Protein AF-A0A2G6DLA8-F1 (afdb_monomer_lite)

pLDDT: mean 74.91, std 15.13, range [41.97, 93.38]

Sequence (178 aa):
MWIAAFGLPVFVTPYGNIMGYWVFVTGWMGLVIFQFAWYANLMMLMGVLTMYTRPIFSAIISGLGMLVATQAFWFDMIPGSHFSTPVQGQEIGFWCWYASILLLGFGVFYGADETTPQQEKIAKETIQSKLAKTPPAVELPSTETIRAKHALDGDNVCFFTGCKTAANAKVVSDSDSA

Structure (mmCIF, N/CA/C/O backbone):
data_AF-A0A2G6DLA8-F1
#
_entry.id   AF-A0A2G6DLA8-F1
#
loop_
_atom_site.group_PDB
_atom_site.id
_atom_site.type_symbol
_atom_site.label_atom_id
_atom_site.label_alt_id
_atom_site.label_comp_id
_atom_site.label_asym_id
_atom_site.label_entity_id
_atom_site.label_seq_id
_atom_site.pdbx_PDB_ins_code
_atom_site.Cartn_x
_atom_site.Cartn_y
_atom_site.Cartn_z
_atom_site.occupancy
_atom_site.B_iso_or_equiv
_atom_site.auth_seq_id
_atom_site.auth_comp_id
_atom_site.auth_asym_id
_atom_site.auth_atom_id
_atom_site.pdbx_PDB_model_num
ATOM 1 N N . MET A 1 1 ? -10.282 -3.414 -11.750 1.00 58.75 1 MET A N 1
ATOM 2 C CA . MET A 1 1 ? -9.126 -2.559 -12.103 1.00 58.75 1 MET A CA 1
ATOM 3 C C . MET A 1 1 ? -7.780 -3.253 -11.858 1.00 58.75 1 MET A C 1
ATOM 5 O O . MET A 1 1 ? -6.970 -3.258 -12.770 1.00 58.75 1 MET A O 1
ATOM 9 N N . TRP A 1 2 ? -7.561 -3.923 -10.715 1.00 63.25 2 TRP A N 1
ATOM 10 C CA . TRP A 1 2 ? -6.317 -4.677 -10.431 1.00 63.25 2 TRP A CA 1
ATOM 11 C C . TRP A 1 2 ? -5.924 -5.701 -11.503 1.00 63.25 2 TRP A C 1
ATOM 13 O O . TRP A 1 2 ? -4.770 -5.765 -11.899 1.00 63.25 2 TRP A O 1
ATOM 23 N N . ILE A 1 3 ? -6.891 -6.462 -12.020 1.00 69.12 3 ILE A N 1
ATOM 24 C CA . ILE A 1 3 ? -6.622 -7.509 -13.019 1.00 69.12 3 ILE A CA 1
ATOM 25 C C . ILE A 1 3 ? -6.095 -6.913 -14.334 1.00 69.12 3 ILE A C 1
ATOM 27 O O . ILE A 1 3 ? -5.210 -7.486 -14.961 1.00 69.12 3 ILE A O 1
ATOM 31 N N . ALA A 1 4 ? -6.586 -5.730 -14.719 1.00 68.25 4 ALA A N 1
ATOM 32 C CA . ALA A 1 4 ? -6.092 -5.020 -15.896 1.00 68.25 4 ALA A CA 1
ATOM 33 C C . ALA A 1 4 ? -4.665 -4.494 -15.682 1.00 68.25 4 ALA A C 1
ATOM 35 O O . ALA A 1 4 ? -3.867 -4.504 -16.613 1.00 68.25 4 ALA A O 1
ATOM 36 N N . ALA A 1 5 ? -4.313 -4.109 -14.449 1.00 68.50 5 ALA A N 1
ATOM 37 C CA . ALA A 1 5 ? -2.967 -3.649 -14.120 1.00 68.50 5 ALA A CA 1
ATOM 38 C C . ALA A 1 5 ? -1.901 -4.747 -14.300 1.00 68.50 5 ALA A C 1
ATOM 40 O O . ALA A 1 5 ? -0.753 -4.419 -14.573 1.00 68.50 5 ALA A O 1
ATOM 41 N N . PHE A 1 6 ? -2.258 -6.038 -14.228 1.00 78.12 6 PHE A N 1
ATOM 42 C CA . PHE A 1 6 ? -1.297 -7.130 -14.446 1.00 78.12 6 PHE A CA 1
ATOM 43 C C . PHE A 1 6 ? -0.791 -7.232 -15.884 1.00 78.12 6 PHE A C 1
ATOM 45 O O . PHE A 1 6 ? 0.360 -7.613 -16.094 1.00 78.12 6 PHE A O 1
ATOM 52 N N . GLY A 1 7 ? -1.649 -6.908 -16.852 1.00 81.88 7 GLY A N 1
ATOM 53 C CA . GLY A 1 7 ? -1.324 -6.975 -18.277 1.00 81.88 7 GLY A CA 1
ATOM 54 C C . GLY A 1 7 ? -0.703 -5.695 -18.831 1.00 81.88 7 GLY A C 1
ATOM 55 O O . GLY A 1 7 ? -0.309 -5.675 -19.993 1.00 81.88 7 GLY A O 1
ATOM 56 N N . LEU A 1 8 ? -0.636 -4.629 -18.030 1.00 86.00 8 LEU A N 1
ATOM 57 C CA . LEU A 1 8 ? -0.124 -3.334 -18.458 1.00 86.00 8 LEU A CA 1
ATOM 58 C C . LEU A 1 8 ? 1.329 -3.145 -18.001 1.00 86.00 8 LEU A C 1
ATOM 60 O O . LEU A 1 8 ? 1.701 -3.607 -16.916 1.00 86.00 8 LEU A O 1
ATOM 64 N N . PRO A 1 9 ? 2.161 -2.460 -18.803 1.00 86.12 9 PRO A N 1
ATOM 65 C CA . PRO A 1 9 ? 3.496 -2.078 -18.375 1.00 86.12 9 PRO A CA 1
ATOM 66 C C . PRO A 1 9 ? 3.403 -1.099 -17.198 1.00 86.12 9 PRO A C 1
ATOM 68 O O . PRO A 1 9 ? 2.491 -0.271 -17.123 1.00 86.12 9 PRO A O 1
ATOM 71 N N . VAL A 1 10 ? 4.341 -1.220 -16.262 1.00 85.56 10 VAL A N 1
ATOM 72 C CA . VAL A 1 10 ? 4.430 -0.379 -15.059 1.00 85.56 10 VAL A CA 1
ATOM 73 C C . VAL A 1 10 ? 5.663 0.508 -15.079 1.00 85.56 10 VAL A C 1
ATOM 75 O O . VAL A 1 10 ? 5.569 1.677 -14.712 1.00 85.56 10 VAL A O 1
ATOM 78 N N . PHE A 1 11 ? 6.792 -0.018 -15.549 1.00 84.19 11 PHE A N 1
ATOM 79 C CA . PHE A 1 11 ? 8.022 0.750 -15.692 1.00 84.19 11 PHE A CA 1
ATOM 80 C C . PHE A 1 11 ? 8.618 0.535 -17.074 1.00 84.19 11 PHE A C 1
ATOM 82 O O . PHE A 1 11 ? 8.708 -0.604 -17.549 1.00 84.19 11 PHE A O 1
ATOM 89 N N . VAL A 1 12 ? 9.066 1.632 -17.682 1.00 83.25 12 VAL A N 1
ATOM 90 C CA . VAL A 1 12 ? 9.932 1.579 -18.860 1.00 83.25 12 VAL A CA 1
ATOM 91 C C . VAL A 1 12 ? 11.369 1.552 -18.383 1.00 83.25 12 VAL A C 1
ATOM 93 O O . VAL A 1 12 ? 11.811 2.417 -17.620 1.00 83.25 12 VAL A O 1
ATOM 96 N N . THR A 1 13 ? 12.096 0.540 -18.837 1.00 84.12 13 THR A N 1
ATOM 97 C CA . THR A 1 13 ? 13.532 0.428 -18.614 1.00 84.12 13 THR A CA 1
ATOM 98 C C . THR A 1 13 ? 14.239 0.291 -19.958 1.00 84.12 13 THR A C 1
ATOM 100 O O . THR A 1 13 ? 13.645 -0.227 -20.908 1.00 84.12 13 THR A O 1
ATOM 103 N N . PRO A 1 14 ? 15.522 0.680 -20.058 1.00 82.19 14 PRO A N 1
ATOM 104 C CA . PRO A 1 14 ? 16.284 0.525 -21.298 1.00 82.19 14 PRO A CA 1
ATOM 105 C C . PRO A 1 14 ? 16.446 -0.941 -21.742 1.00 82.19 14 PRO A C 1
ATOM 107 O O . PRO A 1 14 ? 16.793 -1.192 -22.891 1.00 82.19 14 PRO A O 1
ATOM 110 N N . TYR A 1 15 ? 16.183 -1.908 -20.855 1.00 82.62 15 TYR A N 1
ATOM 111 C CA . TYR A 1 15 ? 16.294 -3.345 -21.126 1.00 82.62 15 TYR A CA 1
ATOM 112 C C . TYR A 1 15 ? 14.952 -4.013 -21.463 1.00 82.62 15 TYR A C 1
ATOM 114 O O . TYR A 1 15 ? 14.924 -5.195 -21.801 1.00 82.62 15 TYR A O 1
ATOM 122 N N . GLY A 1 16 ? 13.840 -3.277 -21.370 1.00 82.81 16 GLY A N 1
ATOM 123 C CA . GLY A 1 16 ? 12.500 -3.785 -21.645 1.00 82.81 16 GLY A CA 1
ATOM 124 C C . GLY A 1 16 ? 11.435 -3.241 -20.695 1.00 82.81 16 GLY A C 1
ATOM 125 O O . GLY A 1 16 ? 11.719 -2.579 -19.695 1.00 82.81 16 GLY A O 1
ATOM 126 N N . ASN A 1 17 ? 10.179 -3.542 -21.007 1.00 85.62 17 ASN A N 1
ATOM 127 C CA . ASN A 1 17 ? 9.048 -3.113 -20.193 1.00 85.62 17 ASN A CA 1
ATOM 128 C C . ASN A 1 17 ? 8.810 -4.098 -19.048 1.00 85.62 17 ASN A C 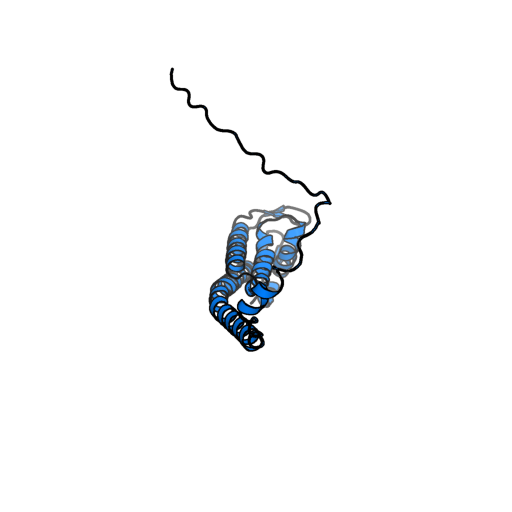1
ATOM 130 O O . ASN A 1 17 ? 8.640 -5.297 -19.273 1.00 85.62 17 ASN A O 1
ATOM 134 N N . ILE A 1 18 ? 8.746 -3.581 -17.821 1.00 83.69 18 ILE A N 1
ATOM 135 C CA . ILE A 1 18 ? 8.359 -4.371 -16.652 1.00 83.69 18 ILE A CA 1
ATOM 136 C C . ILE A 1 18 ? 6.835 -4.370 -16.569 1.00 83.69 18 ILE A C 1
ATOM 138 O O . ILE A 1 18 ? 6.205 -3.319 -16.448 1.00 83.69 18 ILE A O 1
ATOM 142 N N . MET A 1 19 ? 6.243 -5.558 -16.634 1.00 86.62 19 MET A N 1
ATOM 143 C CA . MET A 1 19 ? 4.795 -5.758 -16.570 1.00 86.62 19 MET A CA 1
ATOM 144 C C . MET A 1 19 ? 4.266 -5.667 -15.134 1.00 86.62 19 MET A C 1
ATOM 146 O O . MET A 1 19 ? 4.976 -5.967 -14.171 1.00 86.62 19 MET A O 1
ATOM 150 N N . GLY A 1 20 ? 2.990 -5.319 -14.972 1.00 81.69 20 GLY A N 1
ATOM 151 C CA . GLY A 1 20 ? 2.413 -5.070 -13.650 1.00 81.69 20 GLY A CA 1
ATOM 152 C C . GLY A 1 20 ? 2.222 -6.273 -12.743 1.00 81.69 20 GLY A C 1
ATOM 153 O O . GLY A 1 20 ? 2.149 -6.096 -11.527 1.00 81.69 20 GLY A O 1
ATOM 154 N N . TYR A 1 21 ? 2.257 -7.501 -13.269 1.00 84.12 21 TYR A N 1
ATOM 155 C CA . TYR A 1 21 ? 2.351 -8.684 -12.407 1.00 84.12 21 TYR A CA 1
ATOM 156 C C . TYR A 1 21 ? 3.599 -8.640 -11.512 1.00 84.12 21 TYR A C 1
ATOM 158 O O . TYR A 1 21 ? 3.571 -9.146 -10.392 1.00 84.12 21 TYR A O 1
ATOM 166 N N . TRP A 1 22 ? 4.680 -8.002 -11.971 1.00 82.62 22 TRP A N 1
ATOM 167 C CA . TRP A 1 22 ? 5.920 -7.902 -11.214 1.00 82.62 22 TRP A CA 1
ATOM 168 C C . TRP A 1 22 ? 5.736 -7.040 -9.966 1.00 82.62 22 TRP A C 1
ATOM 170 O O . TRP A 1 22 ? 6.079 -7.472 -8.874 1.00 82.62 22 TRP A O 1
ATOM 180 N N . VAL A 1 23 ? 5.084 -5.885 -10.117 1.00 78.50 23 VAL A N 1
ATOM 181 C CA . VAL A 1 23 ? 4.752 -4.944 -9.030 1.00 78.50 23 VAL A CA 1
ATOM 182 C C . VAL A 1 23 ? 3.836 -5.573 -7.988 1.00 78.50 23 VAL A C 1
ATOM 184 O O . VAL A 1 23 ? 3.957 -5.298 -6.797 1.00 78.50 23 VAL A O 1
ATOM 187 N N . PHE A 1 24 ? 2.952 -6.475 -8.404 1.00 81.25 24 PHE A N 1
ATOM 188 C CA . PHE A 1 24 ? 2.162 -7.255 -7.461 1.00 81.25 24 PHE A CA 1
ATOM 189 C C . PHE A 1 24 ? 3.025 -8.225 -6.662 1.00 81.25 24 PHE A C 1
ATOM 191 O O . PHE A 1 24 ? 2.972 -8.206 -5.436 1.00 81.25 24 PHE A O 1
ATOM 198 N N . VAL A 1 25 ? 3.854 -9.031 -7.332 1.00 82.94 25 VAL A N 1
ATOM 199 C CA . VAL A 1 25 ? 4.742 -9.987 -6.655 1.00 82.94 25 VAL A CA 1
ATOM 200 C C . VAL A 1 25 ? 5.703 -9.261 -5.712 1.00 82.94 25 VAL A C 1
ATOM 202 O O . VAL A 1 25 ? 5.822 -9.651 -4.551 1.00 82.94 25 VAL A O 1
ATOM 205 N N . THR A 1 26 ? 6.331 -8.166 -6.149 1.00 80.69 26 THR A N 1
ATOM 206 C CA . THR A 1 26 ? 7.216 -7.362 -5.293 1.00 80.69 26 THR A CA 1
ATOM 207 C C . THR A 1 26 ? 6.478 -6.636 -4.188 1.00 80.69 26 THR A C 1
ATOM 209 O O . THR A 1 26 ? 7.015 -6.473 -3.099 1.00 80.69 26 THR A O 1
ATOM 212 N N . GLY A 1 27 ? 5.219 -6.292 -4.427 1.00 80.62 27 GLY A N 1
ATOM 213 C CA . GLY A 1 27 ? 4.303 -5.789 -3.424 1.00 80.62 27 GLY A CA 1
ATOM 214 C C . GLY A 1 27 ? 4.106 -6.719 -2.233 1.00 80.62 27 GLY A C 1
ATOM 215 O O . GLY A 1 27 ? 4.011 -6.243 -1.107 1.00 80.62 27 GLY A O 1
ATOM 216 N N . TRP A 1 28 ? 4.082 -8.031 -2.456 1.00 83.06 28 TRP A N 1
ATOM 217 C CA . TRP A 1 28 ? 4.013 -9.022 -1.377 1.00 83.06 28 TRP A CA 1
ATOM 218 C C . TRP A 1 28 ? 5.398 -9.395 -0.843 1.00 83.06 28 TRP A C 1
ATOM 220 O O . TRP A 1 28 ? 5.568 -9.612 0.355 1.00 83.06 28 TRP A O 1
ATOM 230 N N . MET A 1 29 ? 6.410 -9.399 -1.714 1.00 79.50 29 MET A N 1
ATOM 231 C CA . MET A 1 29 ? 7.805 -9.651 -1.341 1.00 79.50 29 MET A CA 1
ATOM 232 C C . MET A 1 29 ? 8.469 -8.477 -0.616 1.00 79.50 29 MET A C 1
ATOM 234 O O . MET A 1 29 ? 9.571 -8.649 -0.104 1.00 79.50 29 MET A O 1
ATOM 238 N N . GLY A 1 30 ? 7.820 -7.312 -0.524 1.00 72.88 30 GLY A N 1
ATOM 239 C CA . GLY A 1 30 ? 8.303 -6.128 0.193 1.00 72.88 30 GLY A CA 1
ATOM 240 C C . GLY A 1 30 ? 8.792 -6.424 1.610 1.00 72.88 30 GLY A C 1
ATOM 241 O O . GLY A 1 30 ? 9.803 -5.874 2.043 1.00 72.88 30 GLY A O 1
ATOM 242 N N . LEU A 1 31 ? 8.130 -7.374 2.278 1.00 73.69 31 LEU A N 1
ATOM 243 C CA . LEU A 1 31 ? 8.501 -7.866 3.604 1.00 73.69 31 LEU A CA 1
ATOM 244 C C . LEU A 1 31 ? 9.844 -8.611 3.628 1.00 73.69 31 LEU A C 1
ATOM 246 O O . LEU A 1 31 ? 10.546 -8.579 4.631 1.00 73.69 31 LEU A O 1
ATOM 250 N N . VAL A 1 32 ? 10.211 -9.265 2.528 1.00 77.69 32 VAL A N 1
ATOM 251 C CA . VAL A 1 32 ? 11.458 -10.030 2.389 1.00 77.69 32 VAL A CA 1
ATOM 252 C C . VAL A 1 32 ? 12.620 -9.124 1.982 1.00 77.69 32 VAL A C 1
ATOM 254 O O . VAL A 1 32 ? 13.739 -9.306 2.449 1.00 77.69 32 VAL A O 1
ATOM 257 N N . ILE A 1 33 ? 12.361 -8.140 1.116 1.00 74.88 33 ILE A N 1
ATOM 258 C CA . ILE A 1 33 ? 13.397 -7.256 0.553 1.00 74.88 33 ILE A CA 1
ATOM 259 C C . ILE A 1 33 ? 13.594 -5.954 1.346 1.00 74.88 33 ILE A C 1
ATOM 261 O O . ILE A 1 33 ? 14.366 -5.100 0.921 1.00 74.88 33 ILE A O 1
ATOM 265 N N . PHE A 1 34 ? 12.882 -5.786 2.467 1.00 73.44 34 PHE A N 1
ATOM 266 C CA . PHE A 1 34 ? 12.912 -4.606 3.345 1.00 73.44 34 PHE A CA 1
ATOM 267 C C . PHE A 1 34 ? 12.740 -3.258 2.625 1.00 73.44 34 PHE A C 1
ATOM 269 O O . PHE A 1 34 ? 13.196 -2.219 3.104 1.00 73.44 34 PHE A O 1
ATOM 276 N N . GLN A 1 35 ? 12.058 -3.247 1.480 1.00 77.12 35 GLN A N 1
ATOM 277 C CA . GLN A 1 35 ? 11.838 -2.022 0.721 1.00 77.12 35 GLN A CA 1
ATOM 278 C C . GLN A 1 35 ? 10.530 -1.354 1.139 1.00 77.12 35 GLN A C 1
ATOM 280 O O . GLN A 1 35 ? 9.448 -1.927 0.997 1.00 77.12 35 GLN A O 1
ATOM 285 N N . PHE A 1 36 ? 10.644 -0.110 1.610 1.00 73.75 36 PHE A N 1
ATOM 286 C CA . PHE A 1 36 ? 9.567 0.551 2.339 1.00 73.75 36 PHE A CA 1
ATOM 287 C C . PHE A 1 36 ? 8.276 0.730 1.540 1.00 73.75 36 PHE A C 1
ATOM 289 O O . PHE A 1 36 ? 7.212 0.415 2.060 1.00 73.75 36 PHE A O 1
ATOM 296 N N . ALA A 1 37 ? 8.342 1.161 0.280 1.00 77.00 37 ALA A N 1
ATOM 297 C CA . ALA A 1 37 ? 7.136 1.465 -0.496 1.00 77.00 37 ALA A CA 1
ATOM 298 C C . ALA A 1 37 ? 6.213 0.254 -0.718 1.00 77.00 37 ALA A C 1
ATOM 300 O O . ALA A 1 37 ? 4.999 0.404 -0.848 1.00 77.00 37 ALA A O 1
ATOM 301 N N . TRP A 1 38 ? 6.768 -0.959 -0.719 1.00 81.00 38 TRP A N 1
ATOM 302 C CA . TRP A 1 38 ? 5.993 -2.183 -0.914 1.00 81.00 38 TRP A CA 1
ATOM 303 C C . TRP A 1 38 ? 5.203 -2.587 0.336 1.00 81.00 38 TRP A C 1
ATOM 305 O O . TRP A 1 38 ? 4.219 -3.317 0.222 1.00 81.00 38 TRP A O 1
ATOM 315 N N . TYR A 1 39 ? 5.548 -2.052 1.518 1.00 85.75 39 TYR A N 1
ATOM 316 C CA . TYR A 1 39 ? 4.743 -2.249 2.728 1.00 85.75 39 TYR A CA 1
ATOM 317 C C . TYR A 1 39 ? 3.348 -1.640 2.622 1.00 85.75 39 TYR A C 1
ATOM 319 O O . TYR A 1 39 ? 2.469 -2.047 3.380 1.00 85.75 39 TYR A O 1
ATOM 327 N N . ALA A 1 40 ? 3.115 -0.727 1.672 1.00 87.81 40 ALA A N 1
ATOM 328 C CA . ALA A 1 40 ? 1.797 -0.161 1.422 1.00 87.81 40 ALA A CA 1
ATOM 329 C C . ALA A 1 40 ? 0.732 -1.255 1.260 1.00 87.81 40 ALA A C 1
ATOM 331 O O . ALA A 1 40 ? -0.293 -1.200 1.925 1.00 87.81 40 ALA A O 1
ATOM 332 N N . ASN A 1 41 ? 0.993 -2.305 0.474 1.00 88.44 41 ASN A N 1
ATOM 333 C CA . ASN A 1 41 ? 0.013 -3.372 0.242 1.00 88.44 41 ASN A CA 1
ATOM 334 C C . ASN A 1 41 ? -0.370 -4.110 1.536 1.00 88.44 41 ASN A C 1
ATOM 336 O O . ASN A 1 41 ? -1.549 -4.364 1.783 1.00 88.44 41 ASN A O 1
ATOM 340 N N . LEU A 1 42 ? 0.618 -4.420 2.381 1.00 89.06 42 LEU A N 1
ATOM 341 C CA . LEU A 1 42 ? 0.391 -5.091 3.663 1.00 89.06 42 LEU A CA 1
ATOM 342 C C . LEU A 1 42 ? -0.319 -4.180 4.662 1.00 89.06 42 LEU A C 1
ATOM 344 O O . LEU A 1 42 ? -1.217 -4.638 5.365 1.00 89.06 42 LEU A O 1
ATOM 348 N N . MET A 1 43 ? 0.040 -2.894 4.703 1.00 88.81 43 MET A N 1
ATOM 349 C CA . MET A 1 43 ? -0.665 -1.914 5.527 1.00 88.81 43 MET A CA 1
ATOM 350 C C . MET A 1 43 ? -2.117 -1.768 5.080 1.00 88.81 43 MET A C 1
ATOM 352 O O . MET A 1 43 ? -3.005 -1.800 5.920 1.00 88.81 43 MET A O 1
ATOM 356 N N . MET A 1 44 ? -2.387 -1.713 3.777 1.00 89.62 44 MET A N 1
ATOM 357 C CA . MET A 1 44 ? -3.757 -1.653 3.266 1.00 89.62 44 MET A CA 1
ATOM 358 C C . MET A 1 44 ? -4.558 -2.904 3.623 1.00 89.62 44 MET A C 1
ATOM 360 O O . MET A 1 44 ? -5.688 -2.790 4.095 1.00 89.62 44 MET A O 1
ATOM 364 N N . LEU A 1 45 ? -3.968 -4.095 3.479 1.00 90.75 45 LEU A N 1
ATOM 365 C CA . LEU A 1 45 ? -4.609 -5.337 3.909 1.00 90.75 45 LEU A CA 1
ATOM 366 C C . LEU A 1 45 ? -4.901 -5.323 5.416 1.00 90.75 45 LEU A C 1
ATOM 368 O O . LEU A 1 45 ? -6.009 -5.652 5.833 1.00 90.75 45 LEU A O 1
ATOM 372 N N . MET A 1 46 ? -3.936 -4.899 6.235 1.00 89.75 46 MET A N 1
ATOM 373 C CA . MET A 1 46 ? -4.115 -4.754 7.680 1.00 89.75 46 MET A CA 1
ATOM 374 C C . MET A 1 46 ? -5.188 -3.723 8.033 1.00 89.75 46 MET A C 1
ATOM 376 O O . MET A 1 46 ? -5.972 -3.960 8.950 1.00 89.75 46 MET A O 1
ATOM 380 N N . GLY A 1 47 ? -5.267 -2.612 7.304 1.00 88.81 47 GLY A N 1
ATOM 381 C CA . GLY A 1 47 ? -6.317 -1.609 7.449 1.00 88.81 47 GLY A CA 1
ATOM 382 C C . GLY A 1 47 ? -7.697 -2.219 7.219 1.00 88.81 47 GLY A C 1
ATOM 383 O O . GLY A 1 47 ? -8.563 -2.128 8.083 1.00 88.81 47 GLY A O 1
ATOM 384 N N . VAL A 1 48 ? -7.871 -2.953 6.120 1.00 90.44 48 VAL A N 1
ATOM 385 C CA . VAL A 1 48 ? -9.136 -3.639 5.813 1.00 90.44 48 VAL A CA 1
ATOM 386 C C . VAL A 1 48 ? -9.484 -4.696 6.870 1.00 90.44 48 VAL A C 1
ATOM 388 O O . VAL A 1 48 ? -10.622 -4.754 7.327 1.00 90.44 48 VAL A O 1
ATOM 391 N N . LEU A 1 49 ? -8.520 -5.507 7.319 1.00 91.75 49 LEU A N 1
ATOM 392 C CA . LEU A 1 49 ? -8.765 -6.540 8.338 1.00 91.75 49 LEU A CA 1
ATOM 393 C C . LEU A 1 49 ? -9.107 -5.952 9.716 1.00 91.75 49 LEU A C 1
ATOM 395 O O . LEU A 1 49 ? -9.926 -6.507 10.450 1.00 91.75 49 LEU A O 1
ATOM 399 N N . THR A 1 50 ? -8.489 -4.827 10.080 1.00 88.94 50 THR A N 1
ATOM 400 C CA . THR A 1 50 ? -8.715 -4.162 11.375 1.00 88.94 50 THR A CA 1
ATOM 401 C C . THR A 1 50 ? -9.960 -3.282 11.394 1.00 88.94 50 THR A C 1
ATOM 403 O O . THR A 1 50 ? -10.407 -2.910 12.480 1.00 88.94 50 THR A O 1
ATOM 406 N N . MET A 1 51 ? -10.577 -3.030 10.236 1.00 88.06 51 MET A N 1
ATOM 407 C CA . MET A 1 51 ? -11.791 -2.221 10.104 1.00 88.06 51 MET A CA 1
ATOM 408 C C . MET A 1 51 ? -12.927 -2.700 11.020 1.00 88.06 51 MET A C 1
ATOM 410 O O . MET A 1 51 ? -13.603 -1.887 11.640 1.00 88.06 51 MET A O 1
ATOM 414 N N . TYR A 1 52 ? -13.088 -4.017 11.190 1.00 83.81 52 TYR A N 1
ATOM 415 C CA . TYR A 1 52 ? -14.146 -4.589 12.034 1.00 83.81 52 TYR A CA 1
ATOM 416 C C . TYR A 1 52 ? -13.867 -4.526 13.539 1.00 83.81 52 TYR A C 1
ATOM 418 O O . TYR A 1 52 ? -14.794 -4.592 14.344 1.00 83.81 52 TYR A O 1
ATOM 426 N N . THR A 1 53 ? -12.597 -4.455 13.941 1.00 87.50 53 THR A N 1
ATOM 427 C CA . THR A 1 53 ? -12.213 -4.508 15.360 1.00 87.50 53 THR A CA 1
ATOM 428 C C . THR A 1 53 ? -11.892 -3.136 15.929 1.00 87.50 53 THR A C 1
ATOM 430 O O . THR A 1 53 ? -12.210 -2.879 17.089 1.00 87.50 53 THR A O 1
ATOM 433 N N . ARG A 1 54 ? -11.233 -2.264 15.154 1.00 88.75 54 ARG A N 1
ATOM 434 C CA . ARG A 1 54 ? -10.758 -0.945 15.594 1.00 88.75 54 ARG A CA 1
ATOM 435 C C . ARG A 1 54 ? -10.781 0.059 14.424 1.00 88.75 54 ARG A C 1
ATOM 437 O O . ARG A 1 54 ? -9.726 0.300 13.836 1.00 88.75 54 ARG A O 1
ATOM 444 N N . PRO A 1 55 ? -11.929 0.699 14.127 1.00 86.25 55 PRO A N 1
ATOM 445 C CA . PRO A 1 55 ? -12.110 1.551 12.939 1.00 86.25 55 PRO A CA 1
ATOM 446 C C . PRO A 1 55 ? -11.150 2.755 12.876 1.00 86.25 55 PRO A C 1
ATOM 448 O O . PRO A 1 55 ? -10.642 3.122 11.817 1.00 86.25 55 PRO A O 1
ATOM 451 N N . ILE A 1 56 ? -10.815 3.345 14.028 1.00 88.00 56 ILE A N 1
ATOM 452 C CA . ILE A 1 56 ? -9.835 4.443 14.094 1.00 88.00 56 ILE A CA 1
ATOM 453 C C . ILE A 1 56 ? -8.434 3.939 13.718 1.00 88.00 56 ILE A C 1
ATOM 455 O O . ILE A 1 56 ? -7.693 4.593 12.986 1.00 88.00 56 ILE A O 1
ATOM 459 N N . PHE A 1 57 ? -8.066 2.751 14.199 1.00 90.12 57 PHE A N 1
ATOM 460 C CA . PHE A 1 57 ? -6.750 2.176 13.937 1.00 90.12 57 PHE A CA 1
ATOM 461 C C . PHE A 1 57 ? -6.607 1.752 12.473 1.00 90.12 57 PHE A C 1
ATOM 463 O O . PHE A 1 57 ? -5.556 1.980 11.877 1.00 90.12 57 PHE A O 1
ATOM 470 N N . SER A 1 58 ? -7.673 1.221 11.863 1.00 91.38 58 SER A N 1
ATOM 471 C CA . SER A 1 58 ? -7.682 0.902 10.434 1.00 91.38 58 SER A CA 1
ATOM 472 C C . SER A 1 58 ? -7.510 2.135 9.554 1.00 91.38 58 SER A C 1
ATOM 474 O O . SER A 1 58 ? -6.781 2.068 8.563 1.00 91.38 58 SER A O 1
ATOM 476 N N . ALA A 1 59 ? -8.125 3.265 9.920 1.00 90.50 59 ALA A N 1
ATOM 477 C CA . ALA A 1 59 ? -7.965 4.521 9.191 1.00 90.50 59 ALA A CA 1
ATOM 478 C C . ALA A 1 59 ? -6.517 5.036 9.270 1.00 90.50 59 ALA A C 1
ATOM 480 O O . ALA A 1 59 ? -5.934 5.387 8.244 1.00 90.50 59 ALA A O 1
ATOM 481 N N . ILE A 1 60 ? -5.901 5.000 10.460 1.00 92.69 60 ILE A N 1
ATOM 482 C CA . ILE A 1 60 ? -4.497 5.401 10.653 1.00 92.69 60 ILE A CA 1
ATOM 483 C C . ILE A 1 60 ? -3.553 4.497 9.852 1.00 92.69 60 ILE A C 1
ATOM 485 O O . ILE A 1 60 ? -2.689 5.002 9.137 1.00 92.69 60 ILE A O 1
ATOM 489 N N . ILE A 1 61 ? -3.722 3.172 9.933 1.00 93.38 61 ILE A N 1
ATOM 490 C CA . ILE A 1 61 ? -2.889 2.222 9.181 1.00 93.38 61 ILE A CA 1
ATOM 491 C C . ILE A 1 61 ? -3.043 2.436 7.675 1.00 93.38 61 ILE A C 1
ATOM 493 O O . ILE A 1 61 ? -2.043 2.454 6.962 1.00 93.38 61 ILE A O 1
ATOM 497 N N . SER A 1 62 ? -4.270 2.609 7.183 1.00 91.69 62 SER A N 1
ATOM 498 C CA . SER A 1 62 ? -4.514 2.815 5.750 1.00 91.69 62 SER A CA 1
ATOM 499 C C . SER A 1 62 ? -3.919 4.141 5.272 1.00 91.69 62 SER A C 1
ATOM 501 O O . SER A 1 62 ? -3.295 4.191 4.214 1.00 91.69 62 SER A O 1
ATOM 503 N N . GLY A 1 63 ? -4.021 5.200 6.083 1.00 92.06 63 GLY A N 1
ATOM 504 C CA . GLY A 1 63 ? -3.376 6.485 5.813 1.00 92.06 63 GLY A CA 1
ATOM 505 C C . GLY A 1 63 ? -1.848 6.386 5.772 1.00 92.06 63 GLY A C 1
ATOM 506 O O . GLY A 1 63 ? -1.219 6.913 4.855 1.00 92.06 63 GLY A O 1
ATOM 507 N N . LEU A 1 64 ? -1.239 5.650 6.708 1.00 92.50 64 LEU A N 1
ATOM 508 C CA . LEU A 1 64 ? 0.195 5.344 6.672 1.00 92.50 64 LEU A CA 1
ATOM 509 C C . LEU A 1 64 ? 0.563 4.532 5.426 1.00 92.50 64 LEU A C 1
ATOM 511 O O . LEU A 1 64 ? 1.551 4.849 4.770 1.00 92.50 64 LEU A O 1
ATOM 515 N N . GLY A 1 65 ? -0.253 3.544 5.053 1.00 91.00 65 GLY A N 1
ATOM 516 C CA . GLY A 1 65 ? -0.085 2.766 3.827 1.00 91.00 65 GLY A CA 1
ATOM 517 C C . GLY A 1 65 ? -0.079 3.642 2.572 1.00 91.00 65 GLY A C 1
ATOM 518 O O . GLY A 1 65 ? 0.779 3.465 1.710 1.00 91.00 65 GLY A O 1
ATOM 519 N N . MET A 1 66 ? -0.966 4.639 2.500 1.00 91.62 66 MET A N 1
ATOM 520 C CA . MET A 1 66 ? -0.982 5.630 1.420 1.00 91.62 66 MET A CA 1
ATOM 521 C C . MET A 1 66 ? 0.280 6.502 1.404 1.00 91.62 66 MET A C 1
ATOM 523 O O . MET A 1 66 ? 0.873 6.687 0.345 1.00 91.62 66 MET A O 1
ATOM 527 N N . LEU A 1 67 ? 0.736 7.001 2.559 1.00 91.75 67 LEU A N 1
ATOM 528 C CA . LEU A 1 67 ? 1.975 7.790 2.649 1.00 91.75 67 LEU A CA 1
ATOM 529 C C . LEU A 1 67 ? 3.207 6.982 2.228 1.00 91.75 67 LEU A C 1
ATOM 531 O O . LEU A 1 67 ? 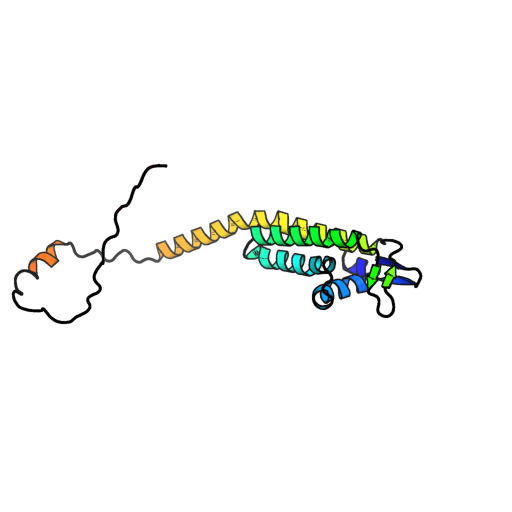4.088 7.493 1.535 1.00 91.75 67 LEU A O 1
ATOM 535 N N . VAL A 1 68 ? 3.254 5.711 2.623 1.00 90.50 68 VAL A N 1
ATOM 536 C CA . VAL A 1 68 ? 4.308 4.773 2.233 1.00 90.50 68 VAL A CA 1
ATOM 537 C C . VAL A 1 68 ? 4.251 4.482 0.734 1.00 90.50 68 VAL A C 1
ATOM 539 O O . VAL A 1 68 ? 5.296 4.449 0.091 1.00 90.50 68 VAL A O 1
ATOM 542 N N . ALA A 1 69 ? 3.059 4.342 0.146 1.00 89.81 69 ALA A N 1
ATOM 543 C CA . ALA A 1 69 ? 2.913 4.180 -1.300 1.00 89.81 69 ALA A CA 1
ATOM 544 C C . ALA A 1 69 ? 3.481 5.383 -2.070 1.00 89.81 69 ALA A C 1
ATOM 546 O O . ALA A 1 69 ? 4.116 5.197 -3.105 1.00 89.81 69 ALA A O 1
ATOM 547 N N . THR A 1 70 ? 3.337 6.605 -1.544 1.00 90.12 70 THR A N 1
ATOM 548 C CA . THR A 1 70 ? 3.917 7.815 -2.150 1.00 90.12 70 THR A CA 1
ATOM 549 C C . THR A 1 70 ? 5.448 7.784 -2.188 1.00 90.12 70 THR A C 1
ATOM 551 O O . THR A 1 70 ? 6.053 8.371 -3.082 1.00 90.12 70 THR A O 1
ATOM 554 N N . GLN A 1 71 ? 6.107 7.047 -1.287 1.00 88.25 71 GLN A N 1
ATOM 555 C CA . GLN A 1 71 ? 7.563 6.866 -1.362 1.00 88.25 71 GLN A CA 1
ATOM 556 C C . GLN A 1 71 ? 7.994 6.130 -2.640 1.00 88.25 71 GLN A C 1
ATOM 558 O O . GLN A 1 71 ? 9.131 6.295 -3.072 1.00 88.25 71 GLN A O 1
ATOM 563 N N . ALA A 1 72 ? 7.093 5.385 -3.297 1.00 85.06 72 ALA A N 1
ATOM 564 C CA . ALA A 1 72 ? 7.395 4.722 -4.564 1.00 85.06 72 ALA A CA 1
ATOM 565 C C . ALA A 1 72 ? 7.748 5.702 -5.696 1.00 85.06 72 ALA A C 1
ATOM 567 O O . ALA A 1 72 ? 8.455 5.321 -6.626 1.00 85.06 72 ALA A O 1
ATOM 568 N N . PHE A 1 73 ? 7.281 6.955 -5.626 1.00 85.56 73 PHE A N 1
ATOM 569 C CA . PHE A 1 73 ? 7.599 7.979 -6.628 1.00 85.56 73 PHE A CA 1
ATOM 570 C C . PHE A 1 73 ? 9.055 8.441 -6.568 1.00 85.56 73 PHE A C 1
ATOM 572 O O . PHE A 1 73 ? 9.553 8.973 -7.554 1.00 85.56 73 PHE A O 1
ATOM 579 N N . TRP A 1 74 ? 9.729 8.237 -5.434 1.00 84.12 74 TRP A N 1
ATOM 580 C CA . TRP A 1 74 ? 11.111 8.670 -5.221 1.00 84.12 74 TRP A CA 1
ATOM 581 C C . TRP A 1 74 ? 12.140 7.589 -5.577 1.00 84.12 74 TRP A C 1
ATOM 583 O O . TRP A 1 74 ? 13.319 7.703 -5.247 1.00 84.12 74 TRP A O 1
ATOM 593 N N . PHE A 1 75 ? 11.710 6.499 -6.212 1.00 76.75 75 PHE A N 1
ATOM 594 C CA . PHE A 1 75 ? 12.625 5.448 -6.630 1.00 76.75 75 PHE A CA 1
ATOM 595 C C . PHE A 1 75 ? 13.298 5.788 -7.954 1.00 76.75 75 PHE A C 1
ATOM 597 O O . PHE A 1 75 ? 12.727 5.600 -9.025 1.00 76.75 75 PHE A O 1
ATOM 604 N N . ASP A 1 76 ? 14.562 6.191 -7.864 1.00 77.38 76 ASP A N 1
ATOM 605 C CA . ASP A 1 76 ? 15.427 6.363 -9.035 1.00 77.38 76 ASP A CA 1
ATOM 606 C C . ASP A 1 76 ? 16.001 5.023 -9.533 1.00 77.38 76 ASP A C 1
ATOM 608 O O . ASP A 1 76 ? 16.348 4.872 -10.707 1.00 77.38 76 ASP A O 1
ATOM 612 N N . MET A 1 77 ? 16.089 4.020 -8.649 1.00 76.38 77 MET A N 1
ATOM 613 C CA . MET A 1 77 ? 16.617 2.692 -8.966 1.00 76.38 77 MET A CA 1
ATOM 614 C C . MET A 1 77 ? 15.772 1.584 -8.348 1.00 76.38 77 MET A C 1
ATOM 616 O O . MET A 1 77 ? 15.465 1.610 -7.157 1.00 76.38 77 MET A O 1
ATOM 620 N N . ILE A 1 78 ? 15.465 0.562 -9.150 1.00 72.69 78 ILE A N 1
ATOM 621 C CA . ILE A 1 78 ? 14.816 -0.665 -8.679 1.00 72.69 78 ILE A CA 1
ATOM 622 C C . ILE A 1 78 ? 15.872 -1.778 -8.636 1.00 72.69 78 ILE A C 1
ATOM 624 O O . ILE A 1 78 ? 16.583 -1.977 -9.631 1.00 72.69 78 ILE A O 1
ATOM 628 N N . PRO A 1 79 ? 15.997 -2.524 -7.520 1.00 66.56 79 PRO A N 1
ATOM 629 C CA . PRO A 1 79 ? 16.876 -3.684 -7.466 1.00 66.56 79 PRO A CA 1
ATOM 630 C C . PRO A 1 79 ? 16.354 -4.767 -8.420 1.00 66.56 79 PRO A C 1
ATOM 632 O O . PRO A 1 79 ? 15.301 -5.365 -8.194 1.00 66.56 79 PRO A O 1
ATOM 635 N N . GLY A 1 80 ? 17.086 -4.980 -9.514 1.00 65.00 80 GLY A N 1
ATOM 636 C CA . GLY A 1 80 ? 16.863 -6.058 -10.474 1.00 65.00 80 GLY A CA 1
ATOM 637 C C . GLY A 1 80 ? 17.725 -7.284 -10.166 1.00 65.00 80 GLY A C 1
ATOM 638 O O . GLY A 1 80 ? 18.664 -7.217 -9.376 1.00 65.00 80 GLY A O 1
ATOM 639 N N . SER A 1 81 ? 17.429 -8.412 -10.816 1.00 59.69 81 SER A N 1
ATOM 640 C CA . SER A 1 81 ? 18.106 -9.701 -10.586 1.00 59.69 81 SER A CA 1
ATOM 641 C C . SER A 1 81 ? 19.606 -9.702 -10.900 1.00 59.69 81 SER A C 1
ATOM 643 O O . SER A 1 81 ? 20.332 -10.520 -10.342 1.00 59.69 81 SER A O 1
ATOM 645 N N . HIS A 1 82 ? 20.073 -8.805 -11.774 1.00 56.31 82 HIS A N 1
ATOM 646 C CA . HIS A 1 82 ? 21.482 -8.739 -12.176 1.00 56.31 82 HIS A CA 1
ATOM 647 C C . HIS A 1 82 ? 22.108 -7.339 -12.076 1.00 56.31 82 HIS A C 1
ATOM 649 O O . HIS A 1 82 ? 23.301 -7.253 -11.804 1.00 56.31 82 HIS A O 1
ATOM 655 N N . PHE A 1 83 ? 21.335 -6.253 -12.225 1.00 66.25 83 PHE A N 1
ATOM 656 C CA . PHE A 1 83 ? 21.810 -4.870 -12.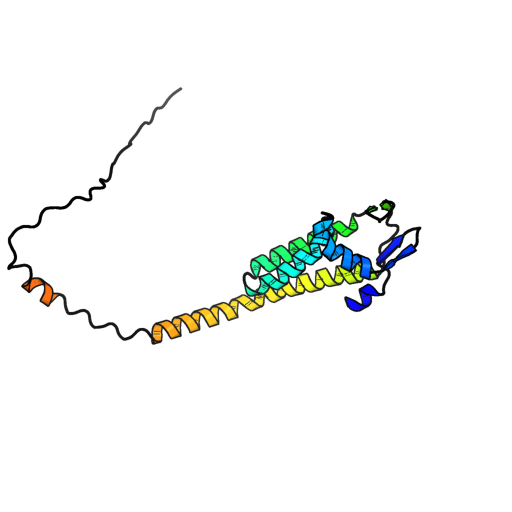073 1.00 66.25 83 PHE A CA 1
ATOM 657 C C . PHE A 1 83 ? 20.692 -3.950 -11.560 1.00 66.25 83 PHE A C 1
ATOM 659 O O . PHE A 1 83 ? 19.517 -4.142 -11.894 1.00 66.25 83 PHE A O 1
ATOM 666 N N . SER A 1 84 ? 21.059 -2.928 -10.778 1.00 71.50 84 SER A N 1
ATOM 667 C CA . SER A 1 84 ? 20.161 -1.819 -10.435 1.00 71.50 84 SER A CA 1
ATOM 668 C C . SER A 1 84 ? 19.734 -1.122 -11.721 1.00 71.50 84 SER A C 1
ATOM 670 O O . SER A 1 84 ? 20.570 -0.581 -12.445 1.00 71.50 84 SER A O 1
ATOM 672 N N . THR A 1 85 ? 18.444 -1.187 -12.038 1.00 75.19 85 THR A N 1
ATOM 673 C CA . THR A 1 85 ? 17.932 -0.656 -13.302 1.00 75.19 85 THR A CA 1
ATOM 674 C C . THR A 1 85 ? 17.351 0.736 -13.061 1.00 75.19 85 THR A C 1
ATOM 676 O O . THR A 1 85 ? 16.492 0.869 -12.182 1.00 75.19 85 THR A O 1
ATOM 679 N N . PRO A 1 86 ? 17.811 1.772 -13.792 1.00 79.62 86 PRO A N 1
ATOM 680 C CA . PRO A 1 86 ? 17.263 3.114 -13.655 1.00 79.62 86 PRO A CA 1
ATOM 681 C C . PRO A 1 86 ? 15.841 3.155 -14.215 1.00 79.62 86 PRO A C 1
ATOM 683 O O . PRO A 1 86 ? 15.567 2.617 -15.293 1.00 79.62 86 PRO A O 1
ATOM 686 N N . VAL A 1 87 ? 14.939 3.801 -13.482 1.00 80.88 87 VAL A N 1
ATOM 687 C CA . VAL A 1 87 ? 13.550 3.992 -13.911 1.00 80.88 87 VAL A CA 1
ATOM 688 C C . VAL A 1 87 ? 13.503 5.193 -14.854 1.00 80.88 87 VAL A C 1
ATOM 690 O O . VAL A 1 87 ? 13.769 6.314 -14.436 1.00 80.88 87 VAL A O 1
ATOM 693 N N . GLN A 1 88 ? 13.190 4.977 -16.137 1.00 82.44 88 GLN A N 1
ATOM 694 C CA . GLN A 1 88 ? 13.074 6.079 -17.108 1.00 82.44 88 GLN A CA 1
ATOM 695 C C . GLN A 1 88 ? 11.701 6.754 -17.069 1.00 82.44 88 GLN A C 1
ATOM 697 O O . GLN A 1 88 ? 11.577 7.927 -17.408 1.00 82.44 88 GLN A O 1
ATOM 702 N N . GLY A 1 89 ? 10.669 6.015 -16.662 1.00 83.56 89 GLY A N 1
ATOM 703 C CA . GLY A 1 89 ? 9.306 6.518 -16.611 1.00 83.56 89 GLY A CA 1
ATOM 704 C C . GLY A 1 89 ? 8.348 5.555 -15.917 1.00 83.56 89 GLY A C 1
ATOM 705 O O . GLY A 1 89 ? 8.593 4.347 -15.835 1.00 83.56 89 GLY A O 1
ATOM 706 N N . GLN A 1 90 ? 7.257 6.126 -15.411 1.00 87.56 90 GLN A N 1
ATOM 707 C CA . GLN A 1 90 ? 6.142 5.422 -14.781 1.00 87.56 90 GLN A CA 1
ATOM 7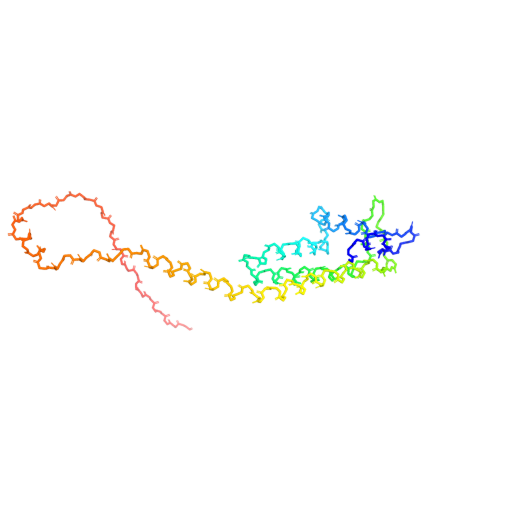08 C C . GLN A 1 90 ? 5.016 5.274 -15.805 1.00 87.56 90 GLN A C 1
ATOM 710 O O . GLN A 1 90 ? 4.548 6.261 -16.370 1.00 87.56 90 GLN A O 1
ATOM 715 N N . GLU A 1 91 ? 4.569 4.044 -16.029 1.00 90.31 91 GLU A N 1
ATOM 716 C CA . GLU A 1 91 ? 3.544 3.724 -17.021 1.00 90.31 91 GLU A CA 1
ATOM 717 C C . GLU A 1 91 ? 2.146 3.631 -16.408 1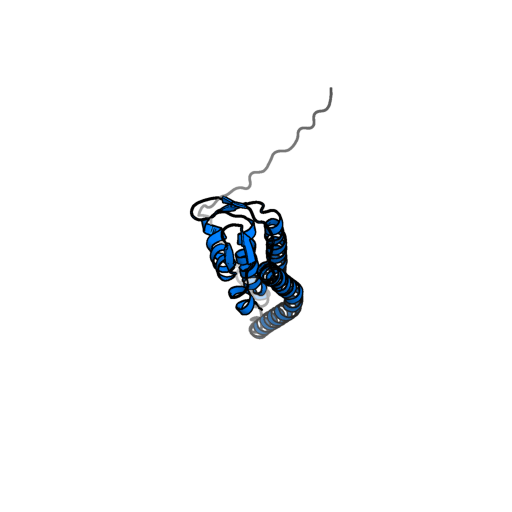.00 90.31 91 GLU A C 1
ATOM 719 O O . GLU A 1 91 ? 1.949 3.676 -15.192 1.00 90.31 91 GLU A O 1
ATOM 724 N N . ILE A 1 92 ? 1.137 3.459 -17.263 1.00 87.62 92 ILE A N 1
ATOM 725 C CA . ILE A 1 92 ? -0.270 3.387 -16.852 1.00 87.62 92 ILE A CA 1
ATOM 726 C C . ILE A 1 92 ? -0.558 2.301 -15.803 1.00 87.62 92 ILE A C 1
ATOM 728 O O . ILE A 1 92 ? -1.450 2.471 -14.967 1.00 87.62 92 ILE A O 1
ATOM 732 N N . GLY A 1 93 ? 0.203 1.201 -15.798 1.00 86.06 93 GLY A N 1
ATOM 733 C CA . GLY A 1 93 ? 0.064 0.156 -14.789 1.00 86.06 93 GLY A CA 1
ATOM 734 C C . GLY A 1 93 ? 0.426 0.645 -13.381 1.00 86.06 93 GLY A C 1
ATOM 735 O O . GLY A 1 93 ? -0.246 0.268 -12.419 1.00 86.06 93 GLY A O 1
ATOM 736 N N . PHE A 1 94 ? 1.416 1.539 -13.260 1.00 86.69 94 PHE A N 1
ATOM 737 C CA . PHE A 1 94 ? 1.799 2.155 -11.986 1.00 86.69 94 PHE A CA 1
ATOM 738 C C . PHE A 1 94 ? 0.646 2.989 -11.430 1.00 86.69 94 PHE A C 1
ATOM 740 O O . PHE A 1 94 ? 0.233 2.814 -10.284 1.00 86.69 94 PHE A O 1
ATOM 747 N N . TRP A 1 95 ? 0.067 3.839 -12.279 1.00 89.69 95 TRP A N 1
ATOM 748 C CA . TRP A 1 95 ? -1.074 4.678 -11.923 1.00 89.69 95 TRP A CA 1
ATOM 749 C C . TRP A 1 95 ? -2.304 3.854 -11.552 1.00 89.69 95 TRP A C 1
ATOM 751 O O . TRP A 1 95 ? -2.991 4.189 -10.590 1.00 89.69 95 TRP A O 1
ATOM 761 N N . CYS A 1 96 ? -2.566 2.750 -12.258 1.00 89.12 96 CYS A N 1
ATOM 762 C CA . CYS A 1 96 ? -3.659 1.841 -11.916 1.00 89.12 96 CYS A CA 1
ATOM 763 C C . CYS A 1 96 ? -3.468 1.196 -10.539 1.00 89.12 96 CYS A C 1
ATOM 765 O O . CYS A 1 96 ? -4.426 1.102 -9.769 1.00 89.12 96 CYS A O 1
ATOM 767 N N . TRP A 1 97 ? -2.246 0.758 -10.219 1.00 87.62 97 TRP A N 1
ATOM 768 C CA . TRP A 1 97 ? -1.923 0.233 -8.894 1.00 87.62 97 TRP A CA 1
ATOM 769 C C . TRP A 1 97 ? -2.069 1.318 -7.820 1.00 87.62 97 TRP A C 1
ATOM 771 O O . TRP A 1 97 ? -2.802 1.121 -6.852 1.00 87.62 97 TRP A O 1
ATOM 781 N N . TYR A 1 98 ? -1.479 2.495 -8.014 1.00 89.50 98 TYR A N 1
ATOM 782 C CA . TYR A 1 98 ? -1.552 3.583 -7.040 1.00 89.50 98 TYR A CA 1
ATOM 783 C C . TYR A 1 98 ? -2.993 4.060 -6.798 1.00 89.50 98 TYR A C 1
ATOM 785 O O . TYR A 1 98 ? -3.438 4.145 -5.653 1.00 89.50 98 TYR A O 1
ATOM 793 N N . ALA A 1 99 ? -3.775 4.268 -7.863 1.00 91.25 99 ALA A N 1
ATOM 794 C CA . ALA A 1 99 ? -5.188 4.636 -7.769 1.00 91.25 99 ALA A CA 1
ATOM 795 C C . ALA A 1 99 ? -5.998 3.618 -6.960 1.00 91.25 99 ALA A C 1
ATOM 797 O O . ALA A 1 99 ? -6.925 3.977 -6.238 1.00 91.25 99 ALA A O 1
ATOM 798 N N . SER A 1 100 ? -5.635 2.342 -7.044 1.00 89.12 100 SER A N 1
ATOM 799 C CA . SER A 1 100 ? -6.312 1.305 -6.283 1.00 89.12 100 SER A CA 1
ATOM 800 C C . SER A 1 100 ? -5.985 1.325 -4.787 1.00 89.12 100 SER A C 1
ATOM 802 O O . SER A 1 100 ? -6.874 1.062 -3.980 1.00 89.12 100 SER A O 1
ATOM 804 N N . ILE A 1 101 ? -4.751 1.688 -4.416 1.00 89.56 101 ILE A N 1
ATOM 805 C CA . ILE A 1 101 ? -4.360 1.917 -3.020 1.00 89.56 101 ILE A CA 1
ATOM 806 C C . ILE A 1 101 ? -5.139 3.105 -2.464 1.00 89.56 101 ILE A C 1
ATOM 808 O O . ILE A 1 101 ? -5.713 2.997 -1.385 1.00 89.56 101 ILE A O 1
ATOM 812 N N . LEU A 1 102 ? -5.254 4.195 -3.230 1.00 92.19 102 LEU A N 1
ATOM 813 C CA . LEU A 1 102 ? -6.085 5.337 -2.846 1.00 92.19 102 LEU A CA 1
ATOM 814 C C . LEU A 1 102 ? -7.547 4.927 -2.648 1.00 92.19 102 LEU A C 1
ATOM 816 O O . LEU A 1 102 ? -8.138 5.249 -1.624 1.00 92.19 102 LEU A O 1
ATOM 820 N N . LEU A 1 103 ? -8.125 4.187 -3.596 1.00 92.06 103 LEU A N 1
ATOM 821 C CA . LEU A 1 103 ? -9.530 3.785 -3.540 1.00 92.06 103 LEU A CA 1
ATOM 822 C C . LEU A 1 103 ? -9.825 2.862 -2.351 1.00 92.06 103 LEU A C 1
ATOM 824 O O . LEU A 1 103 ? -10.842 3.031 -1.684 1.00 92.06 103 LEU A O 1
ATOM 828 N N . LEU A 1 104 ? -8.920 1.928 -2.045 1.00 90.06 104 LEU A N 1
ATOM 829 C CA . LEU A 1 104 ? -9.002 1.115 -0.830 1.00 90.06 104 LEU A CA 1
ATOM 830 C C . LEU A 1 104 ? -8.861 1.973 0.431 1.00 90.06 104 LEU A C 1
ATOM 832 O O . LEU A 1 104 ? -9.578 1.748 1.399 1.00 90.06 104 LEU A O 1
ATOM 836 N N . GLY A 1 105 ? -7.971 2.966 0.419 1.00 90.06 105 GLY A N 1
ATOM 837 C CA . GLY A 1 105 ? -7.706 3.831 1.568 1.00 90.06 105 GLY A CA 1
ATOM 838 C C . GLY A 1 105 ? -8.915 4.687 1.898 1.00 90.06 105 GLY A C 1
ATOM 839 O O . GLY A 1 105 ? -9.365 4.698 3.040 1.00 90.06 105 GLY A O 1
ATOM 840 N N . PHE A 1 106 ? -9.509 5.308 0.878 1.00 91.50 106 PHE A N 1
ATOM 841 C CA . PHE A 1 106 ? -10.788 5.999 0.999 1.00 91.50 106 PHE A CA 1
ATOM 842 C C . PHE A 1 106 ? -11.907 5.048 1.422 1.00 91.50 106 PHE A C 1
ATOM 844 O O . PHE A 1 106 ? -12.689 5.399 2.298 1.00 91.50 106 PHE A O 1
ATOM 851 N N . GLY A 1 107 ? -11.964 3.837 0.864 1.00 89.62 107 GLY A N 1
ATOM 852 C CA . GLY A 1 107 ? -12.943 2.824 1.261 1.00 89.62 107 GLY A CA 1
ATOM 853 C C . GLY A 1 107 ? -12.879 2.491 2.753 1.00 89.62 107 GLY A C 1
ATOM 854 O O . GLY A 1 107 ? -13.911 2.467 3.417 1.00 89.62 107 GLY A O 1
ATOM 855 N N . VAL A 1 108 ? -11.675 2.304 3.304 1.00 89.25 108 VAL A N 1
ATOM 856 C CA . VAL A 1 108 ? -11.484 2.077 4.746 1.00 89.25 108 VAL A CA 1
ATOM 857 C C . VAL A 1 108 ? -11.790 3.338 5.553 1.00 89.25 108 VAL A C 1
ATOM 859 O O . VAL A 1 108 ? -12.400 3.242 6.614 1.00 89.25 108 VAL A O 1
ATOM 862 N N . PHE A 1 109 ? -11.399 4.514 5.059 1.00 87.31 109 PHE A N 1
ATOM 863 C CA . PHE A 1 109 ? -11.627 5.785 5.746 1.00 87.31 109 PHE A CA 1
ATOM 864 C C . PHE A 1 109 ? -13.122 6.088 5.905 1.00 87.31 109 PHE A C 1
ATOM 866 O O . PHE A 1 109 ? -13.573 6.345 7.014 1.00 87.31 109 PHE A O 1
ATOM 873 N N . TYR A 1 110 ? -13.901 5.981 4.826 1.00 87.94 110 TYR A N 1
ATOM 874 C CA . TYR A 1 110 ? -15.353 6.171 4.872 1.00 87.94 110 TYR A CA 1
ATOM 875 C C . TYR A 1 110 ? -16.076 5.006 5.556 1.00 87.94 110 TYR A C 1
ATOM 877 O O . TYR A 1 110 ? -17.055 5.218 6.265 1.00 87.94 110 TYR A O 1
ATOM 885 N N . GLY A 1 111 ? -15.586 3.775 5.391 1.00 82.69 111 GLY A N 1
ATOM 886 C CA . GLY A 1 111 ? -16.174 2.604 6.039 1.00 82.69 111 GLY A CA 1
ATOM 887 C C . GLY A 1 111 ? -16.019 2.602 7.564 1.00 82.69 111 GLY A C 1
ATOM 888 O O . GLY A 1 111 ? -16.846 2.020 8.265 1.00 82.69 111 GLY A O 1
ATOM 889 N N . ALA A 1 112 ? -14.983 3.254 8.097 1.00 79.12 112 ALA A N 1
ATOM 890 C CA . ALA A 1 112 ? -14.753 3.352 9.535 1.00 79.12 112 ALA A CA 1
ATOM 891 C C . ALA A 1 112 ? -15.885 4.105 10.266 1.00 79.12 112 ALA A C 1
ATOM 893 O O . ALA A 1 112 ? -16.262 3.694 11.367 1.00 79.12 112 ALA A O 1
ATOM 894 N N . ASP A 1 113 ? -16.473 5.135 9.649 1.00 72.56 113 ASP A N 1
ATOM 895 C CA . ASP A 1 113 ? -17.518 5.965 10.268 1.00 72.56 113 ASP A CA 1
ATOM 896 C C . ASP A 1 113 ? -18.843 5.209 10.479 1.00 72.56 113 ASP A C 1
ATOM 898 O O . ASP A 1 113 ? -19.538 5.424 11.477 1.00 72.56 113 ASP A O 1
ATOM 902 N N . GLU A 1 114 ? -19.178 4.261 9.599 1.00 68.25 114 GLU A N 1
ATOM 903 C CA . GLU A 1 114 ? -20.457 3.538 9.650 1.00 68.25 114 GLU A CA 1
ATOM 904 C C . GLU A 1 114 ? -20.532 2.465 10.754 1.00 68.25 114 GLU A C 1
ATOM 906 O O . GLU A 1 114 ? -21.617 1.982 11.084 1.00 68.25 114 GLU A O 1
ATOM 911 N N . THR A 1 115 ? -19.404 2.090 11.365 1.00 61.38 115 THR A N 1
ATOM 912 C CA . THR A 1 115 ? -19.361 0.991 12.354 1.00 61.38 115 THR A CA 1
ATOM 913 C C . THR A 1 115 ? -19.764 1.410 13.772 1.00 61.38 115 THR A C 1
ATOM 915 O O . THR A 1 115 ? -20.282 0.592 14.542 1.00 61.38 115 THR A O 1
ATOM 918 N N . THR A 1 116 ? -19.608 2.690 14.112 1.00 62.81 116 THR A N 1
ATOM 919 C CA . THR A 1 116 ? -19.881 3.236 15.454 1.00 62.81 116 THR A CA 1
ATOM 920 C C . THR A 1 116 ? -21.342 3.051 15.914 1.00 62.81 116 THR A C 1
ATOM 922 O O . THR A 1 116 ? -21.560 2.569 17.029 1.00 62.81 116 THR A O 1
ATOM 925 N N . PRO A 1 117 ? -22.374 3.332 15.089 1.00 61.84 117 PRO A N 1
ATOM 926 C CA . PRO A 1 117 ? -23.770 3.244 15.530 1.00 61.84 117 PRO A CA 1
ATOM 927 C C . PRO A 1 117 ? -24.275 1.803 15.700 1.00 61.84 117 PRO A C 1
ATOM 929 O O . PRO A 1 117 ? -25.157 1.541 16.521 1.00 61.84 117 PRO A O 1
ATOM 932 N N . GLN A 1 118 ? -23.752 0.854 14.916 1.00 65.50 118 GLN A N 1
ATOM 933 C CA . GLN A 1 118 ? -24.181 -0.548 14.968 1.00 65.50 118 GLN A CA 1
ATOM 934 C C . GLN A 1 118 ? -23.616 -1.280 16.186 1.00 65.50 118 GLN A C 1
ATOM 936 O O . GLN A 1 118 ? -24.364 -1.991 16.860 1.00 65.50 118 GLN A O 1
ATOM 941 N N . GLN A 1 119 ? -22.336 -1.078 16.519 1.00 66.88 119 GLN A N 1
ATOM 942 C CA . GLN A 1 119 ? -21.756 -1.662 17.732 1.00 66.88 119 GLN A CA 1
ATOM 943 C C . GLN A 1 119 ? -22.435 -1.140 19.001 1.00 66.88 119 GLN A C 1
ATOM 945 O O . GLN A 1 119 ? -22.690 -1.920 19.919 1.00 66.88 119 GLN A O 1
ATOM 950 N N . GLU A 1 120 ? -22.793 0.146 19.043 1.00 73.69 120 GLU A N 1
ATOM 951 C CA . GLU A 1 120 ? -23.516 0.720 20.178 1.00 73.69 120 GLU A CA 1
ATOM 952 C C . GLU A 1 120 ? -24.907 0.089 20.350 1.00 73.69 120 GLU A C 1
ATOM 954 O O . GLU A 1 120 ? -25.301 -0.243 21.470 1.00 73.69 120 GLU A O 1
ATOM 959 N N . LYS A 1 121 ? -25.641 -0.141 19.252 1.00 77.75 121 LYS A N 1
ATOM 960 C CA . LYS A 1 121 ? -26.943 -0.827 19.297 1.00 77.75 121 LYS A CA 1
ATOM 961 C C . LYS A 1 121 ? -26.823 -2.255 19.825 1.00 77.75 121 LYS A C 1
ATOM 963 O O . LYS A 1 121 ? -27.533 -2.611 20.761 1.00 77.75 121 LYS A O 1
ATOM 968 N N . ILE A 1 122 ? -25.881 -3.037 19.299 1.00 81.81 122 ILE A N 1
ATOM 969 C CA . ILE A 1 122 ? -25.673 -4.434 19.716 1.00 81.81 122 ILE A CA 1
ATOM 970 C C . ILE A 1 122 ? -25.239 -4.511 21.187 1.00 81.81 122 ILE A C 1
ATOM 972 O O . ILE A 1 122 ? -25.707 -5.374 21.936 1.00 81.81 122 ILE A O 1
ATOM 976 N N . ALA A 1 123 ? -24.375 -3.595 21.636 1.00 79.50 123 ALA A N 1
ATOM 977 C CA . ALA A 1 123 ? -23.963 -3.515 23.033 1.00 79.50 123 ALA A CA 1
ATOM 978 C C . ALA A 1 123 ? -25.150 -3.191 23.955 1.00 79.50 123 ALA A C 1
ATOM 980 O O . ALA A 1 123 ? -25.333 -3.856 24.977 1.00 79.50 123 ALA A O 1
ATOM 981 N N . LYS A 1 124 ? -25.995 -2.223 23.574 1.00 81.62 124 LYS A N 1
ATOM 982 C CA . LYS A 1 124 ? -27.204 -1.860 24.330 1.00 81.62 124 LYS A CA 1
ATOM 983 C C . LYS A 1 124 ? -28.206 -3.012 24.408 1.00 81.62 124 LYS A C 1
ATOM 985 O O . LYS A 1 124 ? -28.685 -3.311 25.500 1.00 81.62 124 LYS A O 1
ATOM 990 N N . GLU A 1 125 ? -28.469 -3.700 23.301 1.00 86.31 125 GLU A N 1
ATOM 991 C CA . GLU A 1 125 ? -29.359 -4.871 23.262 1.00 86.31 125 GLU A CA 1
ATOM 992 C C . GLU A 1 125 ? -28.813 -6.035 24.102 1.00 86.31 125 GLU A C 1
ATOM 994 O O . GLU A 1 125 ? -29.551 -6.673 24.856 1.00 86.31 125 GLU A O 1
ATOM 999 N N . THR A 1 126 ? -27.499 -6.274 24.053 1.00 86.38 126 THR A N 1
ATOM 1000 C CA . THR A 1 126 ? -26.845 -7.315 24.860 1.00 86.38 126 THR A CA 1
ATOM 1001 C C . THR A 1 126 ? -26.971 -7.021 26.355 1.00 86.38 126 THR A C 1
ATOM 1003 O O . THR A 1 126 ? -27.297 -7.925 27.129 1.00 86.38 126 THR A O 1
ATOM 1006 N N . ILE A 1 127 ? -26.747 -5.767 26.768 1.00 86.00 127 ILE A N 1
ATOM 1007 C CA . ILE A 1 127 ? -26.903 -5.335 28.163 1.00 86.00 127 ILE A CA 1
ATOM 1008 C C . ILE A 1 127 ? -28.366 -5.457 28.597 1.00 86.00 127 ILE A C 1
ATOM 1010 O O . ILE A 1 127 ? -28.620 -6.026 29.657 1.00 86.00 127 ILE A O 1
ATOM 1014 N N . GLN A 1 128 ? -29.328 -5.006 27.783 1.00 84.56 128 GLN A N 1
ATOM 1015 C CA . GLN A 1 128 ? -30.753 -5.151 28.098 1.00 84.56 128 GLN A CA 1
ATOM 1016 C C . GLN A 1 128 ? -31.179 -6.615 28.237 1.00 84.56 128 GLN A C 1
ATOM 1018 O O . GLN A 1 128 ? -31.882 -6.943 29.191 1.00 84.56 128 GLN A O 1
ATOM 1023 N N . SER A 1 129 ? -30.728 -7.512 27.352 1.00 86.62 129 SER A N 1
ATOM 1024 C CA . SER A 1 129 ? -31.079 -8.936 27.462 1.00 86.62 129 SER A CA 1
ATOM 1025 C C . SER A 1 129 ? -30.490 -9.580 28.723 1.00 86.62 129 SER A C 1
ATOM 1027 O O . SER A 1 129 ? -31.156 -10.384 29.377 1.00 86.62 129 SER A O 1
ATOM 1029 N N . LYS A 1 130 ? -29.269 -9.188 29.122 1.00 82.69 130 LYS A N 1
ATOM 1030 C CA . LYS A 1 130 ? -28.660 -9.635 30.383 1.00 82.69 130 LYS A CA 1
ATOM 1031 C C . LYS A 1 130 ? -29.404 -9.080 31.598 1.00 82.69 130 LYS A C 1
ATOM 1033 O O . LYS A 1 130 ? -29.621 -9.821 32.553 1.00 82.69 130 LYS A O 1
ATOM 1038 N N . LEU A 1 131 ? -29.834 -7.818 31.554 1.00 81.50 131 LEU A N 1
ATOM 1039 C CA . LEU A 1 131 ? -30.601 -7.201 32.638 1.00 81.50 131 LEU A CA 1
ATOM 1040 C C . LEU A 1 131 ? -31.969 -7.877 32.808 1.00 81.50 131 LEU A C 1
ATOM 1042 O O . LEU A 1 131 ? -32.331 -8.237 33.922 1.00 81.50 131 LEU A O 1
ATOM 1046 N N . ALA A 1 132 ? -32.678 -8.142 31.707 1.00 78.38 132 ALA A N 1
ATOM 1047 C CA . ALA A 1 132 ? -33.983 -8.809 31.712 1.00 78.38 132 ALA A CA 1
ATOM 1048 C C . ALA A 1 132 ? -33.930 -10.268 32.197 1.00 78.38 132 ALA A C 1
ATOM 1050 O O . ALA A 1 132 ? -34.938 -10.811 32.643 1.00 78.38 132 ALA A O 1
ATOM 1051 N N . LYS A 1 133 ? -32.761 -10.912 32.112 1.00 76.19 133 LYS A N 1
ATOM 1052 C CA . LYS A 1 133 ? -32.549 -12.293 32.562 1.00 76.19 133 LYS A CA 1
ATOM 1053 C C . LYS A 1 133 ? -32.010 -12.387 33.991 1.00 76.19 133 LYS A C 1
ATOM 1055 O O . LYS A 1 133 ? -31.847 -13.497 34.493 1.00 76.19 133 LYS A O 1
ATOM 1060 N N . THR A 1 134 ? -31.737 -11.257 34.649 1.00 68.81 134 THR A N 1
ATOM 1061 C CA . THR A 1 134 ? -31.413 -11.259 36.080 1.00 68.81 134 THR A CA 1
ATOM 1062 C C . THR A 1 134 ? -32.700 -11.598 36.834 1.00 68.81 134 THR A C 1
ATOM 1064 O O . THR A 1 134 ? -33.659 -10.831 36.734 1.00 68.81 134 THR A O 1
ATOM 1067 N N . PRO A 1 135 ? -32.779 -12.748 37.531 1.00 74.44 135 PRO A N 1
ATOM 1068 C CA . PRO A 1 135 ? -33.960 -13.076 38.315 1.00 74.44 135 PRO A CA 1
ATOM 1069 C C . PRO A 1 135 ? -34.210 -11.961 39.338 1.00 74.44 135 PRO A C 1
ATOM 1071 O O . PRO A 1 135 ? -33.238 -11.364 39.817 1.00 74.44 135 PRO A O 1
ATOM 1074 N N . PRO A 1 136 ? -35.483 -11.650 39.655 1.00 67.31 136 PRO A N 1
ATOM 1075 C CA . PRO A 1 136 ? -35.808 -10.647 40.658 1.00 67.31 136 PRO A CA 1
ATOM 1076 C C . PRO A 1 136 ? -35.009 -10.973 41.912 1.00 67.31 136 PRO A C 1
ATOM 1078 O O . PRO A 1 136 ? -34.990 -12.125 42.353 1.00 67.31 136 PRO A O 1
ATOM 1081 N N . ALA A 1 137 ? -34.272 -9.970 42.391 1.00 63.25 137 ALA A N 1
ATOM 1082 C CA . ALA A 1 137 ? -33.447 -10.070 43.577 1.00 63.25 137 ALA A CA 1
ATOM 1083 C C . ALA A 1 137 ? -34.228 -10.834 44.648 1.00 63.25 137 ALA A C 1
ATOM 1085 O O . ALA A 1 137 ? -35.331 -10.428 45.011 1.00 63.25 137 ALA A O 1
ATOM 1086 N N . VAL A 1 138 ? -33.670 -11.961 45.095 1.00 63.06 138 VAL A N 1
ATOM 1087 C CA . VAL A 1 138 ? -34.117 -12.630 46.315 1.00 63.06 138 VAL A CA 1
ATOM 1088 C C . VAL A 1 138 ? -34.178 -11.532 47.370 1.00 63.06 138 VAL A C 1
ATOM 1090 O O . VAL A 1 138 ? -33.144 -10.924 47.656 1.00 63.06 138 VAL A O 1
ATOM 1093 N N . GLU A 1 139 ? -35.388 -11.213 47.839 1.00 60.16 139 GLU A N 1
ATOM 1094 C CA . GLU A 1 139 ? -35.614 -10.222 48.887 1.00 60.16 139 GLU A CA 1
ATOM 1095 C C . GLU A 1 139 ? -34.603 -10.492 49.997 1.00 60.16 139 GLU A C 1
ATOM 1097 O O . GLU A 1 139 ? -34.587 -11.579 50.585 1.00 60.16 139 GLU A O 1
ATOM 1102 N N . LEU A 1 140 ? -33.694 -9.538 50.225 1.00 59.47 140 LEU A N 1
ATOM 1103 C CA . LEU A 1 140 ? -32.774 -9.639 51.345 1.00 59.47 140 LEU A CA 1
ATOM 1104 C C . LEU A 1 140 ? -33.642 -9.769 52.603 1.00 59.47 140 LEU A C 1
ATOM 1106 O O . LEU A 1 140 ? -34.483 -8.892 52.828 1.00 59.47 140 LEU A O 1
ATOM 1110 N N . PRO A 1 141 ? -33.460 -10.822 53.420 1.00 56.75 141 PRO A N 1
ATOM 1111 C CA . PRO A 1 141 ? -34.185 -10.943 54.670 1.00 56.75 141 PRO A CA 1
ATOM 1112 C C . PRO A 1 141 ? -33.921 -9.683 55.491 1.00 56.75 141 PRO A C 1
ATOM 1114 O O . PRO A 1 141 ? -32.771 -9.314 55.742 1.00 56.75 141 PRO A O 1
ATOM 1117 N N . SER A 1 142 ? -35.006 -9.003 55.854 1.00 57.06 142 SER A N 1
ATOM 1118 C CA . SER A 1 142 ? -35.003 -7.780 56.644 1.00 57.06 142 SER A CA 1
ATOM 1119 C C . SER A 1 142 ? -34.063 -7.909 57.845 1.00 57.06 142 SER A C 1
ATOM 1121 O O . SER A 1 142 ? -34.112 -8.885 58.601 1.00 57.06 142 SER A O 1
ATOM 1123 N N . THR A 1 143 ? -33.230 -6.886 58.029 1.00 54.38 143 THR A N 1
ATOM 1124 C CA . THR A 1 143 ? -32.137 -6.753 59.008 1.00 54.38 143 THR A CA 1
ATOM 1125 C C . THR A 1 143 ? -32.541 -7.001 60.473 1.00 54.38 143 THR A C 1
ATOM 1127 O O . THR A 1 143 ? -31.680 -7.095 61.345 1.00 54.38 143 THR A O 1
ATOM 1130 N N . GLU A 1 144 ? -33.829 -7.170 60.776 1.00 55.06 144 GLU A N 1
ATOM 1131 C CA . GLU A 1 144 ? -34.317 -7.504 62.116 1.00 55.06 144 GLU A CA 1
ATOM 1132 C C . GLU A 1 144 ? -33.979 -8.929 62.583 1.00 55.06 144 GLU A C 1
ATOM 1134 O O . GLU A 1 144 ? -33.864 -9.151 63.786 1.00 55.06 144 GLU A O 1
ATOM 1139 N N . THR A 1 145 ? -33.720 -9.892 61.688 1.00 50.44 145 THR A N 1
ATOM 1140 C CA . THR A 1 145 ? -33.470 -11.286 62.130 1.00 50.44 145 THR A CA 1
ATOM 1141 C C . THR A 1 145 ? -32.022 -11.539 62.587 1.00 50.44 145 THR A C 1
ATOM 1143 O O . THR A 1 145 ? -31.756 -12.486 63.325 1.00 50.44 145 THR A O 1
ATOM 1146 N N . ILE A 1 146 ? -31.061 -10.678 62.229 1.00 51.44 146 ILE A N 1
ATOM 1147 C CA . ILE A 1 146 ? -29.642 -10.878 62.597 1.00 51.44 146 ILE A CA 1
ATOM 1148 C C . ILE A 1 146 ? -29.355 -10.409 64.036 1.00 51.44 146 ILE A C 1
ATOM 1150 O O . ILE A 1 146 ? -28.438 -10.912 64.687 1.00 51.44 146 ILE A O 1
ATOM 1154 N N . ARG A 1 147 ? -30.188 -9.524 64.604 1.00 47.03 147 ARG A N 1
ATOM 1155 C CA . ARG A 1 147 ? -29.990 -9.015 65.973 1.00 47.03 147 ARG A CA 1
ATOM 1156 C C . ARG A 1 147 ? -30.354 -10.016 67.076 1.00 47.03 147 ARG A C 1
ATOM 1158 O O . ARG A 1 147 ? -29.953 -9.812 68.215 1.00 47.03 147 ARG A O 1
ATOM 1165 N N . ALA A 1 148 ? -31.047 -11.108 66.748 1.00 49.16 148 ALA A N 1
ATOM 1166 C CA . ALA A 1 148 ? -31.431 -12.133 67.722 1.00 49.16 148 ALA A CA 1
ATOM 1167 C C . ALA A 1 148 ? -30.391 -13.257 67.900 1.00 49.16 148 ALA A C 1
ATOM 1169 O O . ALA A 1 148 ? -30.477 -14.003 68.871 1.00 49.16 148 ALA A O 1
ATOM 1170 N N . LYS A 1 149 ? -29.392 -13.387 67.012 1.00 45.88 149 LYS A N 1
ATOM 1171 C CA . LYS A 1 149 ? -28.361 -14.442 67.126 1.00 45.88 149 LYS A CA 1
ATOM 1172 C C . LYS A 1 149 ? -27.034 -13.996 67.739 1.00 45.88 149 LYS A C 1
ATOM 1174 O O . LYS A 1 149 ? -26.231 -14.850 68.085 1.00 45.88 149 LYS A O 1
ATOM 1179 N N . HIS A 1 150 ? -26.814 -12.697 67.932 1.00 47.25 150 HIS A N 1
ATOM 1180 C CA . HIS A 1 150 ? -25.555 -12.171 68.479 1.00 47.25 150 HIS A CA 1
ATOM 1181 C C . HIS A 1 150 ? -25.556 -11.946 70.004 1.00 47.25 150 HIS A C 1
ATOM 1183 O O . HIS A 1 150 ? -24.620 -11.351 70.529 1.00 47.25 150 HIS A O 1
ATOM 1189 N N . ALA A 1 151 ? -26.587 -12.410 70.719 1.00 48.19 151 ALA A N 1
ATOM 1190 C CA . ALA A 1 151 ? -26.730 -12.227 72.169 1.00 48.19 151 ALA A CA 1
ATOM 1191 C C . ALA A 1 151 ? -26.548 -13.517 72.998 1.00 48.19 151 ALA A C 1
ATOM 1193 O O . ALA A 1 151 ? -26.806 -13.497 74.197 1.00 48.19 151 ALA A O 1
ATOM 1194 N N . LEU A 1 152 ? -26.123 -14.631 72.387 1.00 52.22 152 LEU A N 1
ATOM 1195 C CA . LEU A 1 152 ? -25.974 -15.922 73.080 1.00 52.22 152 LEU A CA 1
ATOM 1196 C C . LEU A 1 152 ? -24.633 -16.631 72.855 1.00 52.22 152 LEU A C 1
ATOM 1198 O O . LEU A 1 152 ? -24.517 -17.794 73.219 1.00 52.22 152 LEU A O 1
ATOM 1202 N N . ASP A 1 153 ? -23.625 -15.955 72.308 1.00 43.50 153 ASP A N 1
ATOM 1203 C CA . ASP A 1 153 ? -22.292 -16.554 72.171 1.00 43.50 153 ASP A CA 1
ATOM 1204 C C . ASP A 1 153 ? -21.224 -15.583 72.678 1.00 43.50 153 ASP A C 1
ATOM 1206 O O . ASP A 1 153 ? -20.470 -14.951 71.938 1.00 43.50 153 ASP A O 1
ATOM 1210 N N . GLY A 1 154 ? -21.263 -15.380 73.995 1.00 52.88 154 GLY A N 1
ATOM 1211 C CA . GLY A 1 154 ? -20.077 -15.007 74.740 1.00 52.88 154 GLY A CA 1
ATOM 1212 C C . GLY A 1 154 ? -19.301 -16.286 74.997 1.00 52.88 154 GLY A C 1
ATOM 1213 O O . GLY A 1 154 ? -19.702 -17.047 75.865 1.00 52.88 154 GLY A O 1
ATOM 1214 N N . ASP A 1 155 ? -18.278 -16.545 74.187 1.00 51.22 155 ASP A N 1
ATOM 1215 C CA . ASP A 1 155 ? -16.953 -16.982 74.629 1.00 51.22 155 ASP A CA 1
ATOM 1216 C C . ASP A 1 155 ? -16.082 -17.410 73.433 1.00 51.22 155 ASP A C 1
ATOM 1218 O O . ASP A 1 155 ? -16.449 -18.245 72.618 1.00 51.22 155 ASP A O 1
ATOM 1222 N N . ASN A 1 156 ? -14.866 -16.856 73.397 1.00 49.78 156 ASN A N 1
ATOM 1223 C CA . ASN A 1 156 ? -13.666 -17.407 72.758 1.00 49.78 156 ASN A CA 1
ATOM 1224 C C . ASN A 1 156 ? -13.693 -17.734 71.254 1.00 49.78 156 ASN A C 1
ATOM 1226 O O . ASN A 1 156 ? -13.948 -18.875 70.905 1.00 49.78 156 ASN A O 1
ATOM 1230 N N . VAL A 1 157 ? -13.138 -16.848 70.408 1.00 47.94 157 VAL A N 1
ATOM 1231 C CA . VAL A 1 157 ? -12.080 -17.253 69.450 1.00 47.94 157 VAL A CA 1
ATOM 1232 C C . VAL A 1 157 ? -11.137 -16.074 69.153 1.00 47.94 157 VAL A C 1
ATOM 1234 O O . VAL A 1 157 ? -11.382 -15.243 68.281 1.00 47.94 157 VAL A O 1
ATOM 1237 N N . CYS A 1 158 ? -10.005 -16.043 69.852 1.00 47.00 158 CYS A N 1
ATOM 1238 C CA . CYS A 1 158 ? -8.739 -15.581 69.279 1.00 47.00 158 CYS A CA 1
ATOM 1239 C C . CYS A 1 158 ? -7.987 -16.810 68.730 1.00 47.00 158 CYS A C 1
ATOM 1241 O O . CYS A 1 158 ? -8.189 -17.901 69.252 1.00 47.00 158 CYS A O 1
ATOM 1243 N N . PHE A 1 159 ? -7.074 -16.583 67.772 1.00 42.12 159 PHE A N 1
ATOM 1244 C CA . PHE A 1 159 ? -6.111 -17.504 67.115 1.00 42.12 159 PHE A CA 1
ATOM 1245 C C . PHE A 1 159 ? -6.484 -18.012 65.706 1.00 42.12 159 PHE A C 1
ATOM 1247 O O . PHE A 1 159 ? -7.122 -19.042 65.550 1.00 42.12 159 PHE A O 1
ATOM 1254 N N . PHE A 1 160 ? -5.991 -17.349 64.651 1.00 44.97 160 PHE A N 1
ATOM 1255 C CA . PHE A 1 160 ? -4.692 -17.664 64.022 1.00 44.97 160 PHE A CA 1
ATOM 1256 C C . PHE A 1 160 ? -4.325 -16.575 62.986 1.00 44.97 160 PHE A C 1
ATOM 1258 O O . PHE A 1 160 ? -4.944 -16.432 61.938 1.00 44.97 160 PHE A O 1
ATOM 1265 N N . THR A 1 161 ? -3.332 -15.767 63.363 1.00 45.09 161 THR A N 1
ATOM 1266 C CA . THR A 1 161 ? -2.197 -15.298 62.543 1.00 45.09 161 THR A CA 1
ATOM 1267 C C . THR A 1 161 ? -2.406 -15.014 61.047 1.00 45.09 161 THR A C 1
ATOM 1269 O O . THR A 1 161 ? -2.424 -15.908 60.210 1.00 45.09 161 THR A O 1
ATOM 1272 N N . GLY A 1 162 ? -2.355 -13.724 60.699 1.00 41.97 162 GLY A N 1
ATOM 1273 C CA . GLY A 1 162 ? -2.219 -13.257 59.316 1.00 41.97 162 GLY A CA 1
ATOM 1274 C C . GLY A 1 162 ? -1.995 -11.751 59.196 1.00 41.97 162 GLY A C 1
ATOM 1275 O O . GLY A 1 162 ? -2.611 -11.092 58.370 1.00 41.97 162 GLY A O 1
ATOM 1276 N N . CYS A 1 163 ? -1.155 -11.202 60.071 1.00 42.41 163 CYS A N 1
ATOM 1277 C CA . CYS A 1 163 ? -0.782 -9.793 60.136 1.00 42.41 163 CYS A CA 1
ATOM 1278 C C . CYS A 1 163 ? -0.112 -9.313 58.828 1.00 42.41 163 CYS A C 1
ATOM 1280 O O . CYS A 1 163 ? 0.930 -9.841 58.444 1.00 42.41 163 CYS A O 1
ATOM 1282 N N . LYS A 1 164 ? -0.649 -8.265 58.187 1.00 45.94 164 LYS A N 1
ATOM 1283 C CA . LYS A 1 164 ? 0.165 -7.294 57.439 1.00 45.94 164 LYS A CA 1
ATOM 1284 C C . LYS A 1 164 ? -0.282 -5.880 57.783 1.00 45.94 164 LYS A C 1
ATOM 1286 O O . LYS A 1 164 ? -1.279 -5.357 57.298 1.00 45.94 164 LYS A O 1
ATOM 1291 N N . THR A 1 165 ? 0.500 -5.325 58.693 1.00 45.84 165 THR A N 1
ATOM 1292 C CA . THR A 1 165 ? 0.478 -3.980 59.237 1.00 45.84 165 THR A CA 1
ATOM 1293 C C . THR A 1 165 ? 0.666 -2.941 58.140 1.00 45.84 165 THR A C 1
ATOM 1295 O O . THR A 1 165 ? 1.600 -3.016 57.340 1.00 45.84 165 THR A O 1
ATOM 1298 N N . ALA A 1 166 ? -0.201 -1.935 58.162 1.00 50.19 166 ALA A N 1
ATOM 1299 C CA . ALA A 1 166 ? 0.064 -0.630 57.591 1.00 50.19 166 ALA A CA 1
ATOM 1300 C C . ALA A 1 166 ? 1.297 -0.021 58.280 1.00 50.19 166 ALA A C 1
ATOM 1302 O O . ALA A 1 166 ? 1.318 0.118 59.503 1.00 50.19 166 ALA A O 1
ATOM 1303 N N . ALA A 1 167 ? 2.316 0.342 57.503 1.00 53.03 167 ALA A N 1
ATOM 130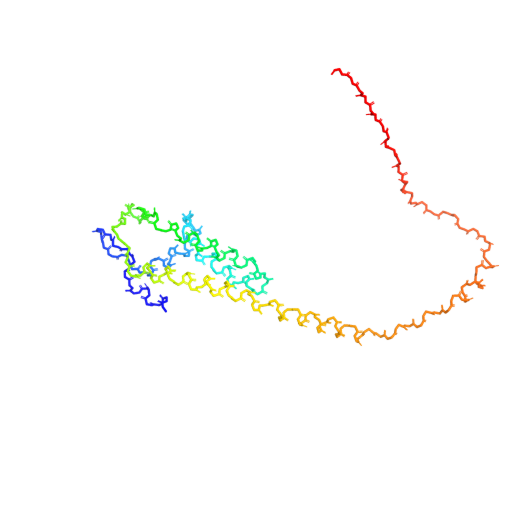4 C CA . ALA A 1 167 ? 3.416 1.170 57.971 1.00 53.03 167 ALA A CA 1
ATOM 1305 C C . ALA A 1 167 ? 3.289 2.548 57.325 1.00 53.03 167 ALA A C 1
ATOM 1307 O O . ALA A 1 167 ? 3.254 2.704 56.106 1.00 53.03 167 ALA A O 1
ATOM 1308 N N . ASN A 1 168 ? 3.150 3.515 58.215 1.00 51.66 168 ASN A N 1
ATOM 1309 C CA . ASN A 1 168 ? 3.035 4.939 58.000 1.00 51.66 168 ASN A CA 1
ATOM 1310 C C . ASN A 1 168 ? 4.435 5.569 57.838 1.00 51.66 168 ASN A C 1
ATOM 1312 O O . ASN A 1 168 ? 5.432 4.965 58.229 1.00 51.66 168 ASN A O 1
ATOM 1316 N N . ALA A 1 169 ? 4.440 6.834 57.412 1.00 45.47 169 ALA A N 1
ATOM 1317 C CA . ALA A 1 169 ? 5.501 7.838 57.551 1.00 45.47 169 ALA A CA 1
ATOM 1318 C C . ALA A 1 169 ? 6.644 7.877 56.512 1.00 45.47 169 ALA A C 1
ATOM 1320 O O . ALA A 1 169 ? 7.593 7.101 56.561 1.00 45.47 169 ALA A O 1
ATOM 1321 N N . LYS A 1 170 ? 6.673 8.971 55.735 1.00 49.41 170 LYS A N 1
ATOM 1322 C CA . LYS A 1 170 ? 7.665 10.024 56.004 1.00 49.41 170 LYS A CA 1
ATOM 1323 C C . LYS A 1 170 ? 7.160 11.407 55.579 1.00 49.41 170 LYS A C 1
ATOM 1325 O O . LYS A 1 170 ? 6.739 11.625 54.450 1.00 49.41 170 LYS A O 1
ATOM 1330 N N . VAL A 1 171 ? 7.203 12.298 56.558 1.00 54.12 171 VAL A N 1
ATOM 1331 C CA . VAL A 1 171 ? 6.861 13.719 56.567 1.00 54.12 171 VAL A CA 1
ATOM 1332 C C . VAL A 1 171 ? 8.183 14.506 56.521 1.00 54.12 171 VAL A C 1
ATOM 1334 O O . VAL A 1 171 ? 9.123 14.116 57.208 1.00 54.12 171 VAL A O 1
ATOM 1337 N N . VAL A 1 172 ? 8.189 15.600 55.746 1.00 56.84 172 VAL A N 1
ATOM 1338 C CA . VAL A 1 172 ? 8.991 16.843 55.881 1.00 56.84 172 VAL A CA 1
ATOM 1339 C C . VAL A 1 172 ? 10.505 16.813 55.618 1.00 56.84 172 VAL A C 1
ATOM 1341 O O . VAL A 1 172 ? 11.268 16.149 56.312 1.00 56.84 172 VAL A O 1
ATOM 1344 N N . SER A 1 173 ? 10.925 17.700 54.706 1.00 55.47 173 SER A N 1
ATOM 1345 C CA . SER A 1 173 ? 11.904 18.761 55.005 1.00 55.47 173 SER A CA 1
ATOM 1346 C C . SER A 1 173 ? 11.875 19.849 53.921 1.00 55.47 173 SER A C 1
ATOM 1348 O O . SER A 1 173 ? 12.348 19.620 52.808 1.00 55.47 173 SER A O 1
ATOM 1350 N N . ASP A 1 174 ? 11.323 21.011 54.280 1.00 56.81 174 ASP A N 1
ATOM 1351 C CA . ASP A 1 174 ? 11.715 22.319 53.745 1.00 56.81 174 ASP A CA 1
ATOM 1352 C C . ASP A 1 174 ? 13.172 22.613 54.136 1.00 56.81 174 ASP A C 1
ATOM 1354 O O . ASP A 1 174 ? 13.585 22.300 55.257 1.00 56.81 174 ASP A O 1
ATOM 1358 N N . SER A 1 175 ? 13.923 23.273 53.255 1.00 61.25 175 SER A N 1
ATOM 1359 C CA . SER A 1 175 ? 15.057 24.113 53.652 1.00 61.25 175 SER A CA 1
ATOM 1360 C C . SER A 1 175 ? 15.342 25.169 52.585 1.00 61.25 175 SER A C 1
ATOM 1362 O O . SER A 1 175 ? 15.746 24.848 51.466 1.00 61.25 175 SER A O 1
ATOM 1364 N N . ASP A 1 176 ? 15.124 26.414 52.992 1.00 61.22 176 ASP A N 1
ATOM 1365 C CA . ASP A 1 176 ? 15.498 27.667 52.350 1.00 61.22 176 ASP A CA 1
ATOM 1366 C C . ASP A 1 176 ? 17.018 27.852 52.162 1.00 61.22 176 ASP A C 1
ATOM 1368 O O . ASP A 1 176 ? 17.840 27.286 52.885 1.00 61.22 176 ASP A O 1
ATOM 1372 N N . SER A 1 177 ? 17.334 28.832 51.307 1.00 62.53 177 SER A N 1
ATOM 1373 C CA . SER A 1 177 ? 18.491 29.751 51.330 1.00 62.53 177 SER A CA 1
ATOM 1374 C C . SER A 1 177 ? 19.873 29.281 50.843 1.00 62.53 177 SER A C 1
ATOM 1376 O O . SER A 1 177 ? 20.636 28.653 51.572 1.00 62.53 177 SER A O 1
ATOM 1378 N N . ALA A 1 178 ? 20.240 29.762 49.647 1.00 63.25 178 ALA A N 1
ATOM 1379 C CA . ALA A 1 178 ? 21.395 30.643 49.412 1.00 63.25 178 ALA A CA 1
ATOM 1380 C C . ALA A 1 178 ? 21.176 31.455 48.124 1.00 63.25 178 ALA A C 1
ATOM 1382 O O . ALA A 1 178 ? 20.695 30.856 47.136 1.00 63.25 178 ALA A O 1
#

Secondary structure (DSSP, 8-state):
-HHHHHTSEEEEETTEEEEHHHHHHHHHHHHHHT-GGGHHHHHHHHHHHHTTT-HHHHHHHHHHHHHHHHGGGG-SEEE-SSSEEE--EE-HHHHHHHHHHHHHHHHHHHHHHTHHHHHHHHHHHHHHHHHHTS--------TTTGGGTTTS--S-----------------------

Foldseek 3Di:
DLVVLQAWFFFDFPVGTDGRVVVVVVLVCCVVVVQQLSCLSVLLVVLVVCLQPALVVSLVSLVVSLVSVVVVVVDQWDDDPPDTIGGPDGTPSNVVVSVVSVVSSVVSNVSSVVNVVVVVVVVVVVVVVVVVPPPPPPPDPPPVVVVVPPPPDPDDDDDDDDDDDDDDDDDDDDDDDD

Radius of gyration: 33.57 Å; chains: 1; bounding box: 58×48×96 Å